Protein AF-A0A529HUG9-F1 (afdb_monomer_lite)

Structure (mmCIF, N/CA/C/O backbone):
data_AF-A0A529HUG9-F1
#
_entry.id   AF-A0A529HUG9-F1
#
loop_
_atom_site.group_PDB
_atom_site.id
_atom_site.type_symbol
_atom_site.label_atom_id
_atom_site.label_alt_id
_atom_site.label_comp_id
_atom_site.label_asym_id
_atom_site.label_entity_id
_atom_site.label_seq_id
_atom_site.pdbx_PDB_ins_code
_atom_site.Cartn_x
_atom_site.Cartn_y
_atom_site.Cartn_z
_atom_site.occupancy
_atom_site.B_iso_or_equiv
_atom_site.auth_seq_id
_atom_site.auth_comp_id
_atom_sit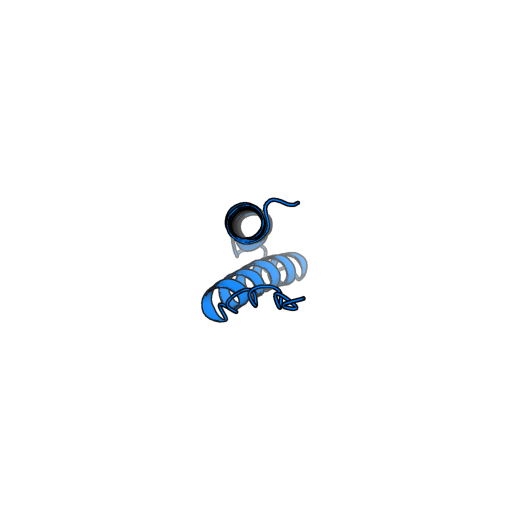e.auth_asym_id
_atom_site.auth_atom_id
_atom_site.pdbx_PDB_model_num
ATOM 1 N N . MET A 1 1 ? -9.801 2.220 37.816 1.00 49.00 1 MET A N 1
ATOM 2 C CA . MET A 1 1 ? -9.526 2.985 36.582 1.00 49.00 1 MET A CA 1
ATOM 3 C C . MET A 1 1 ? -8.457 2.219 35.812 1.00 49.00 1 MET A C 1
ATOM 5 O O . MET A 1 1 ? -7.276 2.433 36.035 1.00 49.00 1 MET A O 1
ATOM 9 N N . THR A 1 2 ? -8.857 1.206 35.043 1.00 48.72 2 THR A N 1
ATOM 10 C CA . THR A 1 2 ? -7.942 0.361 34.260 1.00 48.72 2 THR A CA 1
ATOM 11 C C . THR A 1 2 ? -7.655 1.060 32.937 1.00 48.72 2 THR A C 1
ATOM 13 O O . THR A 1 2 ? -8.568 1.279 32.146 1.00 48.72 2 THR A O 1
ATOM 16 N N . ALA A 1 3 ? -6.406 1.464 32.718 1.00 53.56 3 ALA A N 1
ATOM 17 C CA . ALA A 1 3 ? -5.960 1.948 31.420 1.00 53.56 3 ALA A CA 1
ATOM 18 C C . ALA A 1 3 ? -5.956 0.762 30.443 1.00 53.56 3 ALA A C 1
ATOM 20 O O . ALA A 1 3 ? -5.122 -0.133 30.557 1.00 53.56 3 ALA A O 1
ATOM 21 N N . GLN A 1 4 ? -6.928 0.726 29.531 1.00 59.41 4 GLN A N 1
ATOM 22 C CA . GLN A 1 4 ? -6.926 -0.198 28.403 1.00 59.41 4 GLN A CA 1
ATOM 23 C C . GLN A 1 4 ? -5.882 0.323 27.409 1.00 59.41 4 GLN A C 1
ATOM 25 O O . GLN A 1 4 ? -6.071 1.383 26.814 1.00 59.41 4 GLN A O 1
ATOM 30 N N . PHE A 1 5 ? -4.750 -0.368 27.279 1.00 57.19 5 PHE A N 1
ATOM 31 C CA . PHE A 1 5 ? -3.796 -0.071 26.214 1.00 57.19 5 PHE A CA 1
ATOM 32 C C . PHE A 1 5 ? -4.419 -0.505 24.879 1.00 57.19 5 PHE A C 1
ATOM 34 O O . PHE A 1 5 ? -5.006 -1.590 24.835 1.00 57.19 5 PHE A O 1
ATOM 41 N N . PRO A 1 6 ? -4.341 0.322 23.819 1.00 60.91 6 PRO A N 1
ATOM 42 C CA . PRO A 1 6 ? -4.877 -0.042 22.512 1.00 60.91 6 PRO A CA 1
ATOM 43 C C . PRO A 1 6 ? -4.237 -1.353 22.061 1.00 60.91 6 PRO A C 1
ATOM 45 O O . PRO A 1 6 ? -3.032 -1.554 22.251 1.00 60.91 6 PRO A O 1
ATOM 48 N N . ALA A 1 7 ? -5.038 -2.253 21.495 1.00 62.12 7 ALA A N 1
ATOM 49 C CA . ALA A 1 7 ? -4.515 -3.485 20.939 1.00 62.12 7 ALA A CA 1
ATOM 50 C C . ALA A 1 7 ? -3.523 -3.126 19.832 1.00 62.12 7 ALA A C 1
ATOM 52 O O . ALA A 1 7 ? -3.850 -2.456 18.852 1.00 62.12 7 ALA A O 1
ATOM 53 N N . SER A 1 8 ? -2.269 -3.528 20.006 1.00 61.91 8 SER A N 1
ATOM 54 C CA . SER A 1 8 ? -1.233 -3.291 19.015 1.00 61.91 8 SER A CA 1
ATOM 55 C C . SER A 1 8 ? -1.649 -3.980 17.719 1.00 61.91 8 SER A C 1
ATOM 57 O O . SER A 1 8 ? -1.770 -5.206 17.672 1.00 61.91 8 SER A O 1
ATOM 59 N N . ALA A 1 9 ? -1.857 -3.196 16.659 1.00 69.75 9 ALA A N 1
ATOM 60 C CA . ALA A 1 9 ? -2.056 -3.713 15.314 1.00 69.75 9 ALA A CA 1
ATOM 61 C C . ALA A 1 9 ? -0.959 -4.747 15.015 1.00 69.75 9 ALA A C 1
ATOM 63 O O . ALA A 1 9 ? 0.224 -4.413 14.953 1.00 69.75 9 ALA A O 1
ATOM 64 N N . SER A 1 10 ? -1.346 -6.020 14.890 1.00 79.50 10 SER A N 1
ATOM 65 C CA . SER A 1 10 ? -0.402 -7.106 14.629 1.00 79.50 10 SER A CA 1
ATOM 66 C C . SER A 1 10 ? 0.321 -6.832 13.310 1.00 79.50 10 SER A C 1
ATOM 68 O O . SER A 1 10 ? -0.291 -6.861 12.239 1.00 79.50 10 SER A O 1
ATOM 70 N N . PHE A 1 11 ? 1.615 -6.519 13.405 1.00 83.19 11 PHE A N 1
ATOM 71 C CA . PHE A 1 11 ? 2.444 -6.202 12.252 1.00 83.19 11 PHE A CA 1
ATOM 72 C C . PHE A 1 11 ? 2.634 -7.452 11.391 1.00 83.19 11 PHE A C 1
ATOM 74 O O . PHE A 1 11 ? 3.115 -8.482 11.865 1.00 83.19 11 PHE A O 1
ATOM 81 N N . ARG A 1 12 ? 2.245 -7.351 10.118 1.00 88.81 12 ARG A N 1
ATOM 82 C CA . ARG A 1 12 ? 2.329 -8.433 9.135 1.00 88.81 12 ARG A CA 1
ATOM 83 C C . ARG A 1 12 ? 3.381 -8.100 8.075 1.00 88.81 12 ARG A C 1
ATOM 85 O O . ARG A 1 12 ? 3.038 -7.474 7.068 1.00 88.81 12 ARG A O 1
ATOM 92 N N . PRO A 1 13 ? 4.656 -8.478 8.296 1.00 91.94 13 PRO A N 1
ATOM 93 C CA . PRO A 1 13 ? 5.757 -8.119 7.400 1.00 91.94 13 PRO A CA 1
ATOM 94 C C . PRO A 1 13 ? 5.586 -8.701 5.994 1.00 91.94 13 PRO A C 1
ATOM 96 O O . PRO A 1 13 ? 6.035 -8.108 5.021 1.00 91.94 13 PRO A O 1
ATOM 99 N N . ASP A 1 14 ? 4.902 -9.836 5.879 1.00 93.69 14 ASP A N 1
ATOM 100 C CA . ASP A 1 14 ? 4.524 -10.459 4.616 1.00 93.69 14 ASP A CA 1
ATOM 101 C C . ASP A 1 14 ? 3.583 -9.567 3.792 1.00 93.69 14 ASP A C 1
ATOM 103 O O . ASP A 1 14 ? 3.816 -9.346 2.605 1.00 93.69 14 ASP A O 1
ATOM 107 N N . ILE A 1 15 ? 2.557 -8.993 4.423 1.00 93.12 15 ILE A N 1
ATOM 108 C CA . ILE A 1 15 ? 1.592 -8.121 3.741 1.00 93.12 15 ILE A CA 1
ATOM 109 C C . ILE A 1 15 ? 2.227 -6.774 3.385 1.00 93.12 15 ILE A C 1
ATOM 111 O O . ILE A 1 15 ? 2.011 -6.259 2.286 1.00 93.12 15 ILE A O 1
ATOM 115 N N . GLU A 1 16 ? 3.048 -6.222 4.279 1.00 94.31 16 GLU A N 1
ATOM 116 C CA . GLU A 1 16 ? 3.784 -4.989 3.997 1.00 94.31 16 GLU A CA 1
ATOM 117 C C . GLU A 1 16 ? 4.808 -5.187 2.870 1.00 94.31 16 GLU A C 1
ATOM 119 O O . GLU A 1 16 ? 4.935 -4.340 1.986 1.00 94.31 16 GLU A O 1
ATOM 124 N N . GLY A 1 17 ? 5.473 -6.346 2.833 1.00 94.88 17 GLY A N 1
ATOM 125 C CA . GLY A 1 17 ? 6.373 -6.731 1.748 1.00 94.88 17 GLY A CA 1
ATOM 126 C C . GLY A 1 17 ? 5.664 -6.801 0.395 1.00 94.88 17 GLY A C 1
ATOM 127 O O . GLY A 1 17 ? 6.182 -6.284 -0.593 1.00 94.88 17 GLY A O 1
ATOM 128 N N . LEU A 1 18 ? 4.448 -7.356 0.341 1.00 95.44 18 LEU A N 1
ATOM 129 C CA . LEU A 1 18 ? 3.643 -7.369 -0.887 1.00 95.44 18 LEU A CA 1
ATOM 130 C C . LEU A 1 18 ? 3.288 -5.954 -1.364 1.00 95.44 18 LEU A C 1
ATOM 132 O O . LEU A 1 18 ? 3.367 -5.677 -2.561 1.00 95.44 18 LEU A O 1
ATOM 136 N N . ARG A 1 19 ? 2.957 -5.038 -0.445 1.00 95.62 19 ARG A N 1
ATOM 137 C CA . ARG A 1 19 ? 2.726 -3.620 -0.776 1.00 95.62 19 ARG A CA 1
ATOM 138 C C . ARG A 1 19 ? 3.992 -2.962 -1.321 1.00 95.62 19 ARG A C 1
ATOM 140 O O . ARG A 1 19 ? 3.924 -2.262 -2.330 1.00 95.62 19 ARG A O 1
ATOM 147 N N . ALA A 1 20 ? 5.139 -3.218 -0.696 1.00 96.12 20 ALA A N 1
ATOM 148 C CA . ALA A 1 20 ? 6.426 -2.694 -1.144 1.00 96.12 20 ALA A CA 1
ATOM 149 C C . ALA A 1 20 ? 6.796 -3.205 -2.546 1.00 96.12 20 ALA A C 1
ATOM 151 O O . ALA A 1 20 ? 7.231 -2.417 -3.384 1.00 96.12 20 ALA A O 1
ATOM 152 N N . LEU A 1 21 ? 6.562 -4.491 -2.835 1.00 94.88 21 LEU A N 1
ATOM 153 C CA . LEU A 1 21 ? 6.764 -5.060 -4.171 1.00 94.88 21 LEU A CA 1
ATOM 154 C C . LEU A 1 21 ? 5.827 -4.438 -5.211 1.00 94.88 21 LEU A C 1
ATOM 156 O O . LEU A 1 21 ? 6.265 -4.139 -6.322 1.00 94.88 21 LEU A O 1
ATOM 160 N N . ALA A 1 22 ? 4.565 -4.200 -4.851 1.00 94.38 22 ALA A N 1
ATOM 161 C CA . ALA A 1 22 ? 3.604 -3.545 -5.730 1.00 94.38 22 ALA A CA 1
ATOM 162 C C . ALA A 1 22 ? 4.071 -2.125 -6.103 1.00 94.38 22 ALA A C 1
ATOM 164 O O . ALA A 1 22 ? 4.158 -1.799 -7.286 1.00 94.38 22 ALA A O 1
ATOM 165 N N . VAL A 1 23 ? 4.484 -1.321 -5.115 1.00 94.75 23 VAL A N 1
ATOM 166 C CA . VAL A 1 23 ? 5.042 0.026 -5.339 1.00 94.75 23 VAL A CA 1
ATOM 167 C C . VAL A 1 23 ? 6.346 -0.027 -6.139 1.00 94.75 23 VAL A C 1
ATOM 169 O O . VAL A 1 23 ? 6.526 0.770 -7.057 1.00 94.75 23 VAL A O 1
ATOM 172 N N . ALA A 1 24 ? 7.239 -0.978 -5.854 1.00 93.31 24 ALA A N 1
ATOM 173 C CA . ALA A 1 24 ? 8.473 -1.159 -6.617 1.00 93.31 24 ALA A CA 1
ATOM 174 C C . ALA A 1 24 ? 8.191 -1.447 -8.102 1.00 93.31 24 ALA A C 1
ATOM 176 O O . ALA A 1 24 ? 8.870 -0.898 -8.969 1.00 93.31 24 ALA A O 1
ATOM 177 N N . GLY A 1 25 ? 7.157 -2.239 -8.406 1.00 90.94 25 GLY A N 1
ATOM 178 C CA . GLY A 1 25 ? 6.687 -2.473 -9.773 1.00 90.94 25 GLY A CA 1
ATOM 179 C C . GLY A 1 25 ? 6.181 -1.202 -10.464 1.00 90.94 25 GLY A C 1
ATOM 180 O O . GLY A 1 25 ? 6.536 -0.953 -11.618 1.00 90.94 25 GLY A O 1
ATOM 181 N N . VAL A 1 26 ? 5.426 -0.360 -9.750 1.00 91.50 26 VAL A N 1
ATOM 182 C CA . VAL A 1 26 ? 4.958 0.945 -10.259 1.00 91.50 26 VAL A CA 1
ATOM 183 C C . VAL A 1 26 ? 6.135 1.873 -10.550 1.00 91.50 26 VAL A C 1
ATOM 185 O O . VAL A 1 26 ? 6.180 2.511 -11.603 1.00 91.50 26 VAL A O 1
ATOM 188 N N . ILE A 1 27 ? 7.102 1.935 -9.634 1.00 92.19 27 ILE A N 1
ATOM 189 C CA . ILE A 1 27 ? 8.314 2.741 -9.790 1.00 92.19 27 ILE A CA 1
ATOM 190 C C . ILE A 1 27 ? 9.113 2.246 -11.002 1.00 92.19 27 ILE A C 1
ATOM 192 O O . ILE A 1 27 ? 9.448 3.044 -11.873 1.00 92.19 27 ILE A O 1
ATOM 196 N N . ALA A 1 28 ? 9.360 0.937 -11.115 1.00 90.50 28 ALA A N 1
ATOM 197 C CA . ALA A 1 28 ? 10.083 0.354 -12.246 1.00 90.50 28 ALA A CA 1
ATOM 198 C C . ALA A 1 28 ? 9.409 0.670 -13.593 1.00 90.50 28 ALA A C 1
ATOM 200 O O . ALA A 1 28 ? 10.092 1.031 -14.553 1.00 90.50 28 ALA A O 1
ATOM 201 N N . PHE A 1 29 ? 8.074 0.611 -13.652 1.00 87.94 29 PHE A N 1
ATOM 202 C CA . PHE A 1 29 ? 7.309 1.000 -14.837 1.00 87.94 29 PHE A CA 1
ATOM 203 C C . PHE A 1 29 ? 7.550 2.469 -15.230 1.00 87.94 29 PHE A C 1
ATOM 205 O O . PHE A 1 29 ? 7.761 2.757 -16.409 1.00 87.94 29 PHE A O 1
ATOM 212 N N . HIS A 1 30 ? 7.609 3.391 -14.260 1.00 88.75 30 HIS A N 1
ATOM 213 C CA . HIS A 1 30 ? 7.922 4.805 -14.520 1.00 88.75 30 HIS A CA 1
ATOM 214 C C . HIS A 1 30 ? 9.355 5.029 -15.034 1.00 88.75 30 HIS A C 1
ATOM 216 O O . HIS A 1 30 ? 9.597 6.001 -15.746 1.00 88.75 30 HIS A O 1
ATOM 222 N N . PHE A 1 31 ? 10.293 4.125 -14.733 1.00 89.88 31 PHE A N 1
ATOM 223 C CA . PHE A 1 31 ? 11.674 4.172 -15.232 1.00 89.88 31 PHE A CA 1
ATOM 224 C C . PHE A 1 31 ? 11.861 3.565 -16.635 1.00 89.88 31 PHE A C 1
ATOM 226 O O . PHE A 1 31 ? 12.991 3.404 -17.092 1.00 89.88 31 PHE A O 1
ATOM 233 N N . GLY A 1 32 ? 10.775 3.243 -17.343 1.00 82.62 32 GLY A N 1
ATOM 234 C CA . GLY A 1 32 ? 10.837 2.762 -18.726 1.00 82.62 32 GLY A CA 1
ATOM 235 C C . GLY A 1 32 ? 10.839 1.241 -18.874 1.00 82.62 32 GLY A C 1
ATOM 236 O O . GLY A 1 32 ? 10.952 0.748 -19.995 1.00 82.62 32 GLY A O 1
ATOM 237 N N . LEU A 1 33 ? 10.639 0.479 -17.790 1.00 80.38 3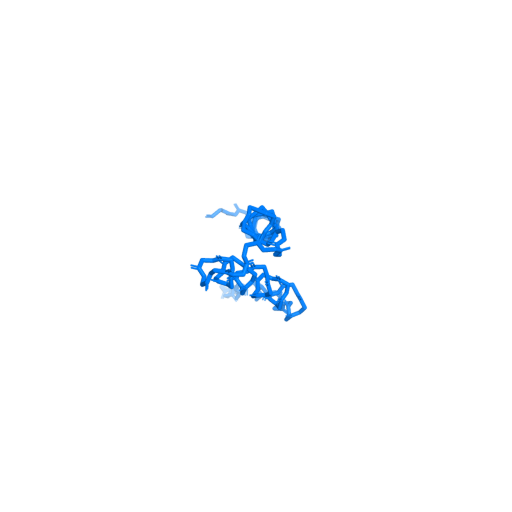3 LEU A N 1
ATOM 238 C CA . LEU A 1 33 ? 10.364 -0.965 -17.859 1.00 80.38 33 LEU A CA 1
ATOM 239 C C . LEU A 1 33 ? 8.885 -1.210 -18.221 1.00 80.38 33 LEU A C 1
ATOM 241 O O . LEU A 1 33 ? 8.148 -1.893 -17.511 1.00 80.38 33 LEU A O 1
ATOM 245 N N . THR A 1 34 ? 8.436 -0.652 -19.346 1.00 71.19 34 THR A N 1
ATOM 246 C CA . THR A 1 34 ? 7.040 -0.734 -19.815 1.00 71.19 34 THR A CA 1
ATOM 247 C C . THR A 1 34 ? 6.628 -2.138 -20.264 1.00 71.19 34 THR A C 1
ATOM 249 O O . THR A 1 34 ? 5.438 -2.425 -20.359 1.00 71.19 34 THR A O 1
ATOM 252 N N . ALA A 1 35 ? 7.599 -3.031 -20.494 1.00 68.75 35 ALA A N 1
ATOM 253 C CA . ALA A 1 35 ? 7.366 -4.448 -20.772 1.00 68.75 35 ALA A CA 1
ATOM 254 C C . ALA A 1 35 ? 6.858 -5.232 -19.546 1.00 68.75 35 ALA A C 1
ATOM 256 O O . ALA A 1 35 ? 6.348 -6.342 -19.696 1.00 68.75 35 ALA A O 1
ATOM 257 N N . LEU A 1 36 ? 6.986 -4.675 -18.336 1.00 64.62 36 LEU A N 1
ATOM 258 C CA . LEU A 1 36 ? 6.383 -5.250 -17.140 1.00 64.62 36 LEU A CA 1
ATOM 259 C C . LEU A 1 36 ? 4.952 -4.704 -16.983 1.00 64.62 36 LEU A C 1
ATOM 261 O O . LEU A 1 36 ? 4.773 -3.486 -16.957 1.00 64.62 36 LEU A O 1
ATOM 265 N N . PRO A 1 37 ? 3.930 -5.555 -16.765 1.00 63.97 37 PRO A N 1
ATOM 266 C CA . PRO A 1 37 ? 2.537 -5.135 -16.539 1.00 63.97 37 PRO A CA 1
ATOM 267 C C . PRO A 1 37 ? 2.320 -4.403 -15.192 1.00 63.97 37 PRO A C 1
ATOM 269 O O . PRO A 1 37 ? 1.193 -4.266 -14.716 1.00 63.97 37 PRO A O 1
ATOM 272 N N . GLY A 1 38 ? 3.405 -3.961 -14.548 1.00 63.72 38 GLY A N 1
ATOM 273 C CA . GLY A 1 38 ? 3.460 -3.497 -13.165 1.00 63.72 38 GLY A CA 1
ATOM 274 C C . GLY A 1 38 ? 2.953 -2.078 -12.924 1.00 63.72 38 GLY A C 1
ATOM 275 O O . GLY A 1 38 ? 2.723 -1.739 -11.770 1.00 63.72 38 GLY A O 1
ATOM 276 N N . GLY A 1 39 ? 2.737 -1.272 -13.971 1.00 70.56 39 GLY A N 1
ATOM 277 C CA . GLY A 1 39 ? 2.251 0.105 -13.836 1.00 70.56 39 GLY A CA 1
ATOM 278 C C . GLY A 1 39 ? 0.878 0.188 -13.163 1.00 70.56 39 GLY A C 1
ATOM 279 O O . GLY A 1 39 ? 0.775 0.645 -12.033 1.00 70.56 39 GLY A O 1
ATOM 280 N N . PHE A 1 40 ? -0.177 -0.285 -13.831 1.00 78.62 40 PHE A N 1
ATOM 281 C CA . PHE A 1 40 ? -1.545 -0.235 -13.291 1.00 78.62 40 PHE A CA 1
ATOM 282 C C . PHE A 1 40 ? -1.808 -1.336 -12.257 1.00 78.62 40 PHE A C 1
ATOM 284 O O . PHE A 1 40 ? -2.290 -1.057 -11.165 1.00 78.62 40 PHE A O 1
ATOM 291 N N . THR A 1 41 ? -1.374 -2.566 -12.540 1.00 88.31 41 THR A N 1
ATOM 292 C CA . THR A 1 41 ? -1.566 -3.715 -11.641 1.00 88.31 41 THR A CA 1
ATOM 293 C C . THR A 1 41 ? -0.924 -3.499 -10.265 1.00 88.31 41 THR A C 1
ATOM 295 O O . THR A 1 41 ? -1.485 -3.901 -9.249 1.00 88.31 41 THR A O 1
ATOM 298 N N . GLY A 1 42 ? 0.251 -2.857 -10.204 1.00 91.38 42 GLY A N 1
ATOM 299 C CA . GLY A 1 42 ? 0.916 -2.552 -8.934 1.00 91.38 42 GLY A CA 1
ATOM 300 C C . GLY A 1 42 ? 0.137 -1.534 -8.097 1.00 91.38 42 GLY A C 1
ATOM 301 O O . GLY A 1 42 ? 0.021 -1.692 -6.882 1.00 91.38 42 GLY A O 1
ATOM 302 N N . VAL A 1 43 ? -0.461 -0.534 -8.747 1.00 93.25 43 VAL A N 1
ATOM 303 C CA . VAL A 1 43 ? -1.340 0.440 -8.086 1.00 93.25 43 VAL A CA 1
ATOM 304 C C . VAL A 1 43 ? -2.583 -0.255 -7.520 1.00 93.25 43 VAL A C 1
ATOM 306 O O . VAL A 1 43 ? -2.900 -0.066 -6.344 1.00 93.25 43 VAL A O 1
ATOM 309 N N . ASP A 1 44 ? -3.227 -1.117 -8.311 1.00 94.38 44 ASP A N 1
ATOM 310 C CA . ASP A 1 44 ? -4.424 -1.858 -7.895 1.00 94.38 44 ASP A CA 1
ATOM 311 C C . ASP A 1 44 ? -4.143 -2.762 -6.686 1.00 94.38 44 ASP A C 1
ATOM 313 O O . ASP A 1 44 ? -4.854 -2.708 -5.680 1.00 94.38 44 ASP A O 1
ATOM 317 N N . ILE A 1 45 ? -3.063 -3.553 -6.742 1.00 94.44 45 ILE A N 1
ATOM 318 C CA . ILE A 1 45 ? -2.656 -4.444 -5.646 1.00 94.44 45 ILE A CA 1
ATOM 319 C C . ILE A 1 45 ? -2.393 -3.643 -4.366 1.00 94.44 45 ILE A C 1
ATOM 321 O O . ILE A 1 45 ? -2.864 -4.027 -3.293 1.00 94.44 45 ILE A O 1
ATOM 325 N N . PH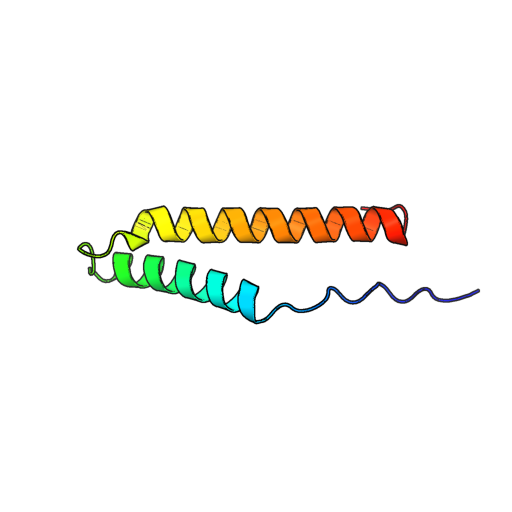E A 1 46 ? -1.665 -2.526 -4.461 1.00 95.75 46 PHE A N 1
ATOM 326 C CA . PHE A 1 46 ? -1.357 -1.696 -3.298 1.00 95.75 46 PHE A CA 1
ATOM 327 C C . PHE A 1 46 ? -2.631 -1.172 -2.626 1.00 95.75 46 PHE A C 1
ATOM 329 O O . PHE A 1 46 ? -2.795 -1.338 -1.413 1.00 95.75 46 PHE A O 1
ATOM 336 N N . PHE A 1 47 ? -3.549 -0.587 -3.401 1.00 95.69 47 PHE A N 1
ATOM 337 C CA . PHE A 1 47 ? -4.780 -0.019 -2.853 1.00 95.69 47 PHE A CA 1
ATOM 338 C C . PHE A 1 47 ? -5.724 -1.081 -2.289 1.00 95.69 47 PHE A C 1
ATOM 340 O O . PHE A 1 47 ? -6.300 -0.858 -1.223 1.00 95.69 47 PHE A O 1
ATOM 347 N N . VAL A 1 48 ? -5.842 -2.248 -2.931 1.00 96.81 48 VAL A N 1
ATOM 348 C CA . VAL A 1 48 ? -6.661 -3.360 -2.418 1.00 96.81 48 VAL A CA 1
ATOM 349 C C . VAL A 1 48 ? -6.130 -3.859 -1.073 1.00 96.81 48 VAL A C 1
ATOM 351 O O . VAL A 1 48 ? -6.904 -4.001 -0.122 1.00 96.81 48 VAL A O 1
ATOM 354 N N . ILE A 1 49 ? -4.816 -4.082 -0.955 1.00 96.38 49 ILE A N 1
ATOM 355 C CA . ILE A 1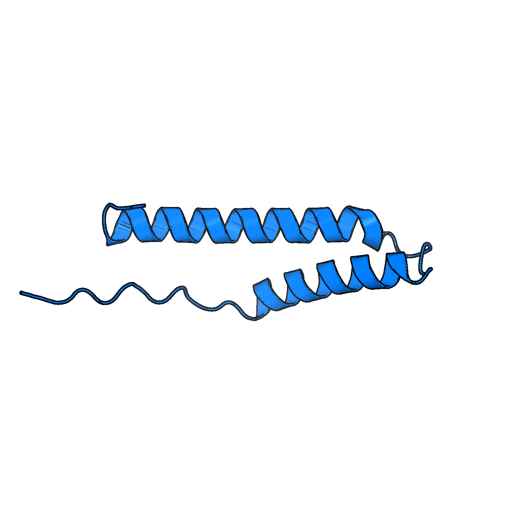 49 ? -4.211 -4.553 0.300 1.00 96.38 49 ILE A CA 1
ATOM 356 C C . ILE A 1 49 ? -4.356 -3.495 1.400 1.00 96.38 49 ILE A C 1
ATOM 358 O O . ILE A 1 49 ? -4.731 -3.826 2.528 1.00 96.38 49 ILE A O 1
ATOM 362 N N . SER A 1 50 ? -4.085 -2.226 1.086 1.00 94.88 50 SER A N 1
ATOM 363 C CA . SER A 1 50 ? -4.251 -1.123 2.034 1.00 94.88 50 SER A CA 1
ATOM 364 C C . SER A 1 50 ? -5.696 -0.994 2.508 1.00 94.88 50 SER A C 1
ATOM 366 O O . SER A 1 50 ? -5.921 -0.899 3.712 1.00 94.88 50 SER A O 1
ATOM 368 N N . GLY A 1 51 ? -6.671 -1.057 1.597 1.00 95.56 51 GLY A N 1
ATOM 369 C CA . GLY A 1 51 ? -8.091 -1.028 1.943 1.00 95.56 51 GLY A CA 1
ATOM 370 C C . GLY A 1 51 ? -8.471 -2.166 2.888 1.00 95.56 51 GLY A C 1
ATOM 371 O O . GLY A 1 51 ? -9.038 -1.917 3.949 1.00 95.56 51 GLY A O 1
ATOM 372 N N . TYR A 1 52 ? -8.070 -3.400 2.564 1.00 95.00 52 TYR A N 1
ATOM 373 C CA . TYR A 1 52 ? -8.310 -4.562 3.422 1.00 95.00 52 TYR A CA 1
ATOM 374 C C . TYR A 1 52 ? -7.727 -4.388 4.834 1.00 95.00 52 TYR A C 1
ATOM 376 O O . TYR A 1 52 ? -8.420 -4.649 5.820 1.00 95.00 52 TYR A O 1
ATOM 384 N N . LEU A 1 53 ? -6.473 -3.935 4.951 1.00 93.06 53 LEU A N 1
ATOM 385 C CA . LEU A 1 53 ? -5.840 -3.721 6.255 1.00 93.06 53 LEU A CA 1
ATOM 386 C C . LEU A 1 53 ? -6.537 -2.621 7.053 1.00 93.06 53 LEU A C 1
ATOM 388 O O . LEU A 1 53 ? -6.845 -2.839 8.222 1.00 93.06 53 LEU A O 1
ATOM 392 N N . ILE A 1 54 ? -6.823 -1.475 6.432 1.00 93.12 54 ILE A N 1
ATOM 393 C CA . ILE A 1 54 ? -7.513 -0.358 7.090 1.00 93.12 54 ILE A CA 1
ATOM 394 C C . ILE A 1 54 ? -8.875 -0.823 7.610 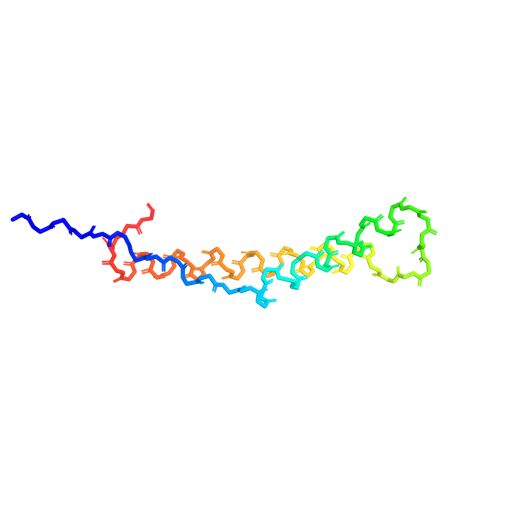1.00 93.12 54 ILE A C 1
ATOM 396 O O . ILE A 1 54 ? -9.163 -0.653 8.792 1.00 93.12 54 ILE A O 1
ATOM 400 N N . THR A 1 55 ? -9.685 -1.476 6.771 1.00 94.38 55 THR A N 1
ATOM 401 C CA . THR A 1 55 ? -10.994 -1.995 7.188 1.00 94.38 55 THR A CA 1
ATOM 402 C C . THR A 1 55 ? -10.866 -3.009 8.320 1.00 94.38 55 THR A C 1
ATOM 404 O O . THR A 1 55 ? -11.612 -2.928 9.291 1.00 94.38 55 THR A O 1
ATOM 407 N N . ARG A 1 56 ? -9.905 -3.937 8.2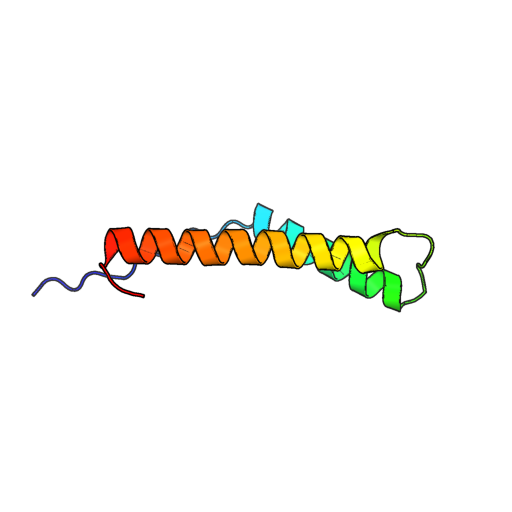47 1.00 91.75 56 ARG A N 1
ATOM 408 C CA . ARG A 1 56 ? -9.667 -4.914 9.318 1.00 91.75 56 ARG A CA 1
ATOM 409 C C . ARG A 1 56 ? -9.298 -4.234 10.638 1.00 91.75 56 ARG A C 1
ATOM 411 O O . ARG A 1 56 ? -9.794 -4.650 11.681 1.00 91.75 56 ARG A O 1
ATOM 418 N N . HIS A 1 57 ? -8.443 -3.215 10.600 1.00 89.94 57 HIS A N 1
ATOM 419 C CA . HIS A 1 57 ? -8.065 -2.459 11.793 1.00 89.94 57 HIS A CA 1
ATOM 420 C C . HIS A 1 57 ? -9.254 -1.703 12.382 1.00 89.94 57 HIS A C 1
ATOM 422 O O . HIS A 1 57 ? -9.471 -1.800 13.582 1.00 89.94 57 HIS A O 1
ATOM 428 N N . LEU A 1 58 ? -10.067 -1.052 11.547 1.00 91.56 58 LEU A N 1
ATOM 429 C CA . LEU A 1 58 ? -11.287 -0.376 11.994 1.00 91.56 58 LEU A CA 1
ATOM 430 C C . LEU A 1 58 ? -12.281 -1.353 12.634 1.00 91.56 58 LEU A C 1
ATOM 432 O O . LEU A 1 58 ? -12.801 -1.081 13.707 1.00 91.56 58 LEU A O 1
ATOM 436 N N . VAL A 1 59 ? -12.526 -2.511 12.013 1.00 92.81 59 VAL A N 1
ATOM 437 C CA . VAL A 1 59 ? -13.446 -3.522 12.563 1.00 92.81 59 VAL A CA 1
ATOM 438 C C . VAL A 1 59 ? -12.951 -4.060 13.908 1.00 92.81 59 VAL A C 1
ATOM 440 O O . VAL A 1 59 ? -13.756 -4.222 14.824 1.00 92.81 59 VAL A O 1
ATOM 443 N N . ASN A 1 60 ? -11.646 -4.312 14.043 1.00 89.12 60 ASN A N 1
ATOM 444 C CA . ASN A 1 60 ? -11.060 -4.734 15.316 1.00 89.12 60 ASN A CA 1
ATOM 445 C C . ASN A 1 60 ? -11.179 -3.643 16.389 1.00 89.12 60 ASN A C 1
ATOM 447 O O . ASN A 1 60 ? -11.640 -3.940 17.485 1.00 89.12 60 ASN A O 1
ATOM 451 N N . GLU A 1 61 ? -10.836 -2.394 16.058 1.00 88.50 61 GLU A N 1
ATOM 452 C CA . GLU A 1 61 ? -10.918 -1.255 16.982 1.00 88.50 61 GLU A CA 1
ATOM 453 C C . GLU A 1 61 ? -12.352 -1.069 17.500 1.00 88.50 61 GLU A C 1
ATOM 455 O O . GLU A 1 61 ? -12.572 -0.991 18.705 1.00 88.50 61 GLU A O 1
ATOM 460 N N . ILE A 1 62 ? -13.354 -1.126 16.616 1.00 91.69 62 ILE A N 1
ATOM 461 C CA . ILE A 1 62 ? -14.769 -1.065 17.014 1.00 91.69 62 ILE A CA 1
ATOM 462 C C . ILE A 1 62 ? -15.131 -2.230 17.943 1.00 91.69 62 ILE A C 1
ATOM 464 O O . ILE A 1 62 ? -15.851 -2.032 18.921 1.00 91.69 62 ILE A O 1
ATOM 468 N N . GLY A 1 63 ? -14.654 -3.442 17.647 1.00 88.56 63 GLY A N 1
ATOM 469 C CA . GLY A 1 63 ? -14.924 -4.629 18.460 1.00 88.56 63 GLY A CA 1
ATOM 470 C C . GLY A 1 63 ? -14.293 -4.575 19.855 1.00 88.56 63 GLY A C 1
ATOM 471 O O . GLY A 1 63 ? -14.879 -5.093 20.804 1.00 88.56 63 GLY A O 1
ATOM 472 N N . GLU A 1 64 ? -13.128 -3.940 19.990 1.00 86.94 64 GLU A N 1
ATOM 473 C CA . GLU A 1 64 ? -12.377 -3.862 21.248 1.00 86.94 64 GLU A CA 1
ATOM 474 C C . GLU A 1 64 ? -12.720 -2.622 22.084 1.00 86.94 64 GLU A C 1
ATOM 476 O O . GLU A 1 64 ? -12.803 -2.717 23.311 1.00 86.94 64 GLU A O 1
ATOM 481 N N . THR A 1 65 ? -12.925 -1.462 21.452 1.00 87.56 65 THR A N 1
ATOM 482 C CA . THR A 1 65 ? -13.089 -0.169 22.143 1.00 87.56 65 THR A CA 1
ATOM 483 C C . THR A 1 65 ? -14.456 0.482 21.932 1.00 87.56 65 THR A C 1
ATOM 485 O O . THR A 1 65 ? -14.811 1.407 22.671 1.00 87.56 65 THR A O 1
ATOM 488 N N . GLY A 1 66 ? -15.254 0.002 20.970 1.00 84.12 66 GLY A N 1
ATOM 489 C CA . GLY A 1 66 ? -16.565 0.569 20.636 1.00 84.12 66 GLY A CA 1
ATOM 490 C C . GLY A 1 66 ? -16.492 1.942 19.963 1.00 84.12 66 GLY A C 1
ATOM 491 O O . GLY A 1 66 ? -17.468 2.695 20.004 1.00 84.12 66 GLY A O 1
ATOM 492 N N . ARG A 1 67 ? -15.334 2.305 19.399 1.00 75.75 67 ARG A N 1
ATOM 493 C CA . ARG A 1 67 ? -15.054 3.619 18.803 1.00 75.75 67 ARG A CA 1
ATOM 494 C C . ARG A 1 67 ? -14.454 3.481 17.398 1.00 75.75 67 ARG A C 1
ATOM 496 O O . ARG A 1 67 ? -14.053 2.392 17.000 1.00 75.75 67 ARG A O 1
ATOM 503 N N . LEU A 1 68 ? -14.453 4.596 16.663 1.00 75.19 68 LEU A N 1
ATOM 504 C CA . LEU A 1 68 ? -13.765 4.795 15.381 1.00 75.19 68 LEU A CA 1
ATOM 505 C C . LEU A 1 68 ? -12.610 5.778 15.567 1.00 75.19 68 LEU A C 1
ATOM 507 O O . LEU A 1 68 ? -12.824 6.763 16.315 1.00 75.19 68 LEU A O 1
#

Radius of gyration: 16.77 Å; chains: 1; bounding box: 28×15×57 Å

Secondary structure (DSSP, 8-state):
----PPPP----HHHHHHHHHHHHHHHHHHTT-TTSTHHHHHHHHHHHHHHHHHHHHHHHHHHHHS--

Foldseek 3Di:
DDPDDPDPLPDDVVLVVLLVVLVVLCVVCVVVVVVRPSNVVSVVSNVVSVVVSVVVSVVVCCVPPVDD

pLDDT: mean 84.24, std 13.28, range [48.72, 96.81]

Sequence (68 aa):
MTAQFPASASFRPDIEGLRALAVAGVIAFHFGLTALPGGFTGVDIFFVISGYLITRHLVNEIGETGRL